Protein AF-A0A6J3CBP3-F1 (afdb_monomer_lite)

pLDDT: mean 79.64, std 19.04, range [34.62, 97.75]

Radius of gyration: 19.07 Å; chains: 1; bounding box: 40×64×42 Å

Foldseek 3Di:
DDDVVVVVVVVVVVVVVVVVVCPDFQRPCDDPPDHPRVPQFDWDQAPVRDIDTDHFFPVCCVVFQWDWFDQDQLFATKTFGVFAQPDDPVNGDQKIFHDAPGGTFWIKGKDFADDDDDDPDDDDDDDPCQLCVCCRRGVGHHPVVSVRCVPGNMDMDIGGPDDRSNRGDDD

Secondary structure (DSSP, 8-state):
---HHHHHHHHHHHHHHHHHHTTSTTSS---TTSS--SSSEEEEE-TTSPEEEEESBHHHHTTSSEEEEEEETTTEEEEEET--TTS-GGG--SEEEEEETTEEEEEEEEEES-PPPPSS---S---S-GGGHHHHH-TTS-THHHHHHHHH-EEEEEEESSS-GGG----

Sequence (171 aa):
MINPSVFFEQNNLRKDKYISESLKAGAGPQAANGATLQDGGVWVTGLDGRLLRIPTKESDLSNTLYKKQNCVPNMGTHYYYNMTKDMKCEDHLPWFVLVNKGELIGTGFMMFGKLAPQKTRDWFEIPPTPEQLPEIVIPYAPPCFGDWATSYGLVTLHIYYIDDPWNIRCQ

Structure (mmCIF, N/CA/C/O backbone):
data_AF-A0A6J3CBP3-F1
#
_entry.id   AF-A0A6J3CBP3-F1
#
loop_
_atom_site.group_PDB
_atom_site.id
_atom_site.type_symbol
_atom_site.label_atom_id
_atom_site.label_alt_id
_atom_site.label_comp_id
_atom_site.label_asym_id
_atom_site.label_entity_id
_atom_site.label_seq_id
_atom_site.pdbx_PDB_ins_code
_atom_site.Car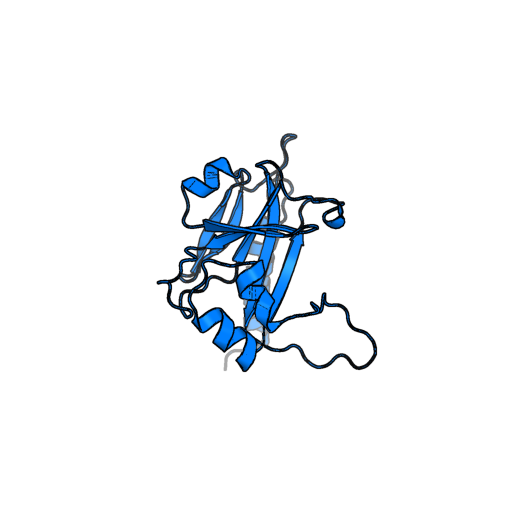tn_x
_atom_site.Cartn_y
_atom_site.Cartn_z
_atom_site.occupancy
_atom_site.B_iso_or_equiv
_atom_site.auth_seq_id
_atom_site.auth_comp_id
_atom_site.auth_asym_id
_atom_site.auth_atom_id
_atom_site.pdbx_PDB_model_num
ATOM 1 N N . MET A 1 1 ? 7.139 -48.821 4.584 1.00 39.47 1 MET A N 1
ATOM 2 C CA . MET A 1 1 ? 6.548 -47.889 3.598 1.00 39.47 1 MET A CA 1
ATOM 3 C C . MET A 1 1 ? 5.323 -47.258 4.235 1.00 39.47 1 MET A C 1
ATOM 5 O O . MET A 1 1 ? 4.522 -48.002 4.783 1.00 39.47 1 MET A O 1
ATOM 9 N N . ILE A 1 2 ? 5.200 -45.929 4.221 1.00 42.44 2 ILE A N 1
ATOM 10 C CA . ILE A 1 2 ? 3.965 -45.238 4.633 1.00 42.44 2 ILE A CA 1
ATOM 11 C C . ILE A 1 2 ? 3.063 -45.176 3.398 1.00 42.44 2 ILE A C 1
ATOM 13 O O . ILE A 1 2 ? 3.548 -44.827 2.324 1.00 42.44 2 ILE A O 1
ATOM 17 N N . ASN A 1 3 ? 1.787 -45.545 3.527 1.00 34.62 3 ASN A N 1
ATOM 18 C CA . ASN A 1 3 ? 0.852 -45.513 2.403 1.00 34.62 3 ASN A CA 1
ATOM 19 C C . ASN A 1 3 ? 0.485 -44.047 2.076 1.00 34.62 3 ASN A C 1
ATOM 21 O O . ASN A 1 3 ? -0.077 -43.385 2.955 1.00 34.62 3 ASN A O 1
ATOM 25 N N . PRO A 1 4 ? 0.794 -43.511 0.874 1.00 42.03 4 PRO A N 1
ATOM 26 C CA . PRO A 1 4 ? 0.652 -42.078 0.605 1.00 42.03 4 PRO A CA 1
ATOM 27 C C . PRO A 1 4 ? -0.778 -41.548 0.761 1.00 42.03 4 PRO A C 1
ATOM 29 O O . PRO A 1 4 ? -0.952 -40.433 1.248 1.00 42.03 4 PRO A O 1
ATOM 32 N N . SER A 1 5 ? -1.795 -42.345 0.412 1.00 44.50 5 SER A N 1
ATOM 33 C CA . SER A 1 5 ? -3.209 -41.945 0.504 1.00 44.50 5 SER A CA 1
ATOM 34 C C . SER A 1 5 ? -3.607 -41.516 1.919 1.00 44.50 5 SER A C 1
ATOM 36 O O . SER A 1 5 ? -4.132 -40.421 2.105 1.00 44.50 5 SER A O 1
ATOM 38 N N . VAL A 1 6 ? -3.253 -42.321 2.924 1.00 45.88 6 VAL A N 1
ATOM 39 C CA . VAL A 1 6 ? -3.617 -42.098 4.334 1.00 45.88 6 VAL A CA 1
ATOM 40 C C . VAL A 1 6 ? -3.002 -40.803 4.880 1.00 45.88 6 VAL A C 1
ATOM 42 O O . VAL A 1 6 ? -3.613 -40.111 5.695 1.00 45.88 6 VAL A O 1
ATOM 45 N N . PHE A 1 7 ? -1.803 -40.435 4.412 1.00 37.75 7 PHE A N 1
ATOM 46 C CA . PHE A 1 7 ? -1.162 -39.176 4.800 1.00 37.75 7 PHE A CA 1
ATOM 47 C C . PHE A 1 7 ? -1.811 -37.958 4.123 1.00 37.75 7 PHE A C 1
ATOM 49 O O . PHE A 1 7 ? -1.898 -36.896 4.737 1.00 37.75 7 PHE A O 1
ATOM 56 N N . PHE A 1 8 ? -2.315 -38.096 2.892 1.00 38.66 8 PHE A N 1
ATOM 57 C CA . PHE A 1 8 ? -3.094 -37.041 2.236 1.00 38.66 8 PHE A CA 1
ATOM 58 C C . PHE A 1 8 ? -4.469 -36.846 2.897 1.00 38.66 8 PHE A C 1
ATOM 60 O O . PHE A 1 8 ? -4.831 -35.711 3.206 1.00 38.66 8 PHE A O 1
ATOM 67 N N . GLU A 1 9 ? -5.196 -37.926 3.204 1.00 42.66 9 GLU A N 1
ATOM 68 C CA . GLU A 1 9 ? -6.506 -37.855 3.871 1.00 42.66 9 GLU A CA 1
ATOM 69 C C . GLU A 1 9 ? -6.428 -37.153 5.234 1.00 42.66 9 GLU A C 1
ATOM 71 O O . GLU A 1 9 ? -7.197 -36.229 5.497 1.00 42.66 9 GLU A O 1
ATOM 76 N N . GLN A 1 10 ? -5.460 -37.510 6.087 1.00 43.38 10 GLN A N 1
ATOM 77 C CA . GLN A 1 10 ? -5.315 -36.880 7.408 1.00 43.38 10 GLN A CA 1
ATOM 78 C C . GLN A 1 10 ? -4.923 -35.393 7.344 1.00 43.38 10 GLN A C 1
ATOM 80 O O . GLN A 1 10 ? -5.251 -34.637 8.261 1.00 43.38 10 GLN A O 1
ATOM 85 N N . ASN A 1 11 ? -4.245 -34.953 6.278 1.00 46.00 11 ASN A N 1
ATOM 86 C CA . ASN A 1 11 ? -3.910 -33.541 6.083 1.00 46.00 11 ASN A CA 1
ATOM 87 C C . ASN A 1 11 ? -5.083 -32.731 5.506 1.00 46.00 11 ASN A C 1
ATOM 89 O O . ASN A 1 11 ? -5.278 -31.591 5.934 1.00 46.00 11 ASN A O 1
ATOM 93 N N . ASN A 1 12 ? -5.903 -33.315 4.623 1.00 45.22 12 ASN A N 1
ATOM 94 C CA . ASN A 1 12 ? -7.166 -32.700 4.202 1.00 45.22 12 ASN A CA 1
ATOM 95 C C . ASN A 1 12 ? -8.117 -32.559 5.397 1.00 45.22 12 ASN A C 1
ATOM 97 O O . ASN A 1 12 ? -8.463 -31.439 5.749 1.00 45.22 12 ASN A O 1
ATOM 101 N N . LEU A 1 13 ? -8.384 -33.639 6.142 1.00 44.09 13 LEU A N 1
ATOM 102 C CA . LEU A 1 13 ? -9.273 -33.618 7.316 1.00 44.09 13 LEU A CA 1
ATOM 103 C C . LEU A 1 13 ? -8.882 -32.573 8.383 1.00 44.09 13 LEU A C 1
ATOM 105 O O . LEU A 1 13 ? -9.748 -32.062 9.095 1.00 44.09 13 LEU A O 1
ATOM 109 N N . ARG A 1 14 ? -7.593 -32.216 8.500 1.00 47.94 14 ARG A N 1
ATOM 110 C CA . ARG A 1 14 ? -7.153 -31.084 9.336 1.00 47.94 14 ARG A CA 1
ATOM 111 C C . ARG A 1 14 ? -7.429 -29.726 8.688 1.00 47.94 14 ARG A C 1
ATOM 113 O O . ARG A 1 14 ? -7.949 -28.852 9.379 1.00 47.94 14 ARG A O 1
ATOM 120 N N . LYS A 1 15 ? -7.105 -29.535 7.402 1.00 46.16 15 LYS A N 1
ATOM 121 C CA . LYS A 1 15 ? -7.426 -28.298 6.663 1.00 46.16 15 LYS A CA 1
ATOM 122 C C . LYS A 1 15 ? -8.924 -28.014 6.682 1.00 46.16 15 LYS A C 1
ATOM 124 O O . LYS A 1 15 ? -9.318 -26.920 7.071 1.00 46.16 15 LYS A O 1
ATOM 129 N N . ASP A 1 16 ? -9.731 -29.011 6.340 1.00 45.88 16 ASP A N 1
ATOM 130 C CA . ASP A 1 16 ? -11.186 -28.918 6.248 1.00 45.88 16 ASP A CA 1
ATOM 131 C C . ASP A 1 16 ? -11.789 -28.502 7.595 1.00 45.88 16 ASP A C 1
ATOM 133 O O . ASP A 1 16 ? -12.641 -27.615 7.645 1.00 45.88 16 ASP A O 1
ATOM 137 N N . LYS A 1 17 ? -11.274 -29.049 8.710 1.00 43.88 17 LYS A N 1
ATOM 138 C CA . LYS A 1 17 ? -11.686 -28.628 10.053 1.00 43.88 17 LYS A CA 1
ATOM 139 C C . LYS A 1 17 ? -11.365 -27.154 10.317 1.00 43.88 17 LYS A C 1
ATOM 141 O O . LYS A 1 17 ? -12.280 -26.412 10.662 1.00 43.88 17 LYS A O 1
ATOM 146 N N . TYR A 1 18 ? -10.116 -26.714 10.143 1.00 48.53 18 TYR A N 1
ATOM 147 C CA . TYR A 1 18 ? -9.746 -25.310 10.388 1.00 48.53 18 TYR A CA 1
ATOM 148 C C . TYR A 1 18 ? -10.530 -24.336 9.493 1.00 48.53 18 TYR A C 1
ATOM 150 O O . TYR A 1 18 ? -11.042 -23.331 9.986 1.00 48.53 18 TYR A O 1
ATOM 158 N N . ILE A 1 19 ? -10.700 -24.672 8.210 1.00 49.62 19 ILE A N 1
ATOM 159 C CA . ILE A 1 19 ? -11.486 -23.884 7.251 1.00 49.62 19 ILE A CA 1
ATOM 160 C C . ILE A 1 19 ? -12.959 -23.804 7.690 1.00 49.62 19 ILE A C 1
ATOM 162 O O . ILE A 1 19 ? -13.532 -22.715 7.697 1.00 49.62 19 ILE A O 1
ATOM 166 N N . SER A 1 20 ? -13.558 -24.915 8.140 1.00 49.69 20 SER A N 1
ATOM 167 C CA . SER A 1 20 ? -14.957 -24.947 8.600 1.00 49.69 20 SER A CA 1
ATOM 168 C C . SER A 1 20 ? -15.237 -24.050 9.811 1.00 49.69 20 SER A C 1
ATOM 170 O O . SER A 1 20 ? -16.355 -23.558 9.963 1.00 49.69 20 SER A O 1
ATOM 172 N N . GLU A 1 21 ? -14.241 -23.791 10.667 1.00 53.19 21 GLU A N 1
ATOM 173 C CA . GLU A 1 21 ? -14.420 -22.898 11.816 1.00 53.19 21 GLU A CA 1
ATOM 174 C C . GLU A 1 21 ? -14.305 -21.419 11.431 1.00 53.19 21 GLU A C 1
ATOM 176 O O . GLU A 1 21 ? -15.059 -20.608 11.964 1.00 53.19 21 GLU A O 1
ATOM 181 N N . SER A 1 22 ? -13.466 -21.089 10.442 1.00 52.31 22 SER A N 1
ATOM 182 C CA . SER A 1 22 ? -13.362 -19.744 9.849 1.00 52.31 22 SER A CA 1
ATOM 183 C C . SER A 1 22 ? -14.497 -19.367 8.882 1.00 52.31 22 SER A C 1
ATOM 185 O O . SER A 1 22 ? -14.503 -18.257 8.366 1.00 52.31 22 SER A O 1
ATOM 187 N N . LEU A 1 23 ? -15.447 -20.273 8.615 1.00 48.91 23 LEU A N 1
ATOM 188 C CA . LEU A 1 23 ? -16.587 -20.051 7.706 1.00 48.91 23 LEU A CA 1
ATOM 189 C C . LEU A 1 23 ? -17.944 -19.941 8.426 1.00 48.91 23 LEU A C 1
ATOM 191 O O . LEU A 1 23 ? -18.995 -19.926 7.784 1.00 48.91 23 LEU A O 1
ATOM 195 N N . LYS A 1 24 ? -17.953 -19.874 9.761 1.00 49.31 24 LYS A N 1
ATOM 196 C CA . LYS A 1 24 ? -19.185 -19.699 10.544 1.00 49.31 24 LYS A CA 1
ATOM 197 C C . LYS A 1 24 ? -19.732 -18.275 10.362 1.00 49.31 24 LYS A C 1
ATOM 199 O O . LYS A 1 24 ? -18.975 -17.307 10.352 1.00 49.31 24 LYS A O 1
ATOM 204 N N . ALA A 1 25 ? -21.054 -18.122 10.275 1.00 42.44 25 ALA A N 1
ATOM 205 C CA . ALA A 1 25 ? -21.676 -16.803 10.401 1.00 42.44 25 ALA A CA 1
ATOM 206 C C . ALA A 1 25 ? -21.345 -16.245 11.796 1.00 42.44 25 ALA A C 1
ATOM 208 O O . ALA A 1 25 ? -21.571 -16.928 12.794 1.00 42.44 25 ALA A O 1
ATOM 209 N N . GLY A 1 26 ? -20.752 -15.051 11.858 1.00 51.78 26 GLY A N 1
ATOM 210 C CA . GLY A 1 26 ? -20.033 -14.600 13.053 1.00 51.78 26 GLY A CA 1
ATOM 211 C C . GLY A 1 26 ? -18.499 -14.645 12.935 1.00 51.78 26 GLY A C 1
ATOM 212 O O . GLY A 1 26 ? -17.836 -14.363 13.928 1.00 51.78 26 GLY A O 1
ATOM 213 N N . ALA A 1 27 ? -17.927 -14.988 11.768 1.00 51.47 27 ALA A N 1
ATOM 214 C CA . ALA A 1 27 ? -16.475 -15.085 11.574 1.00 51.47 27 ALA A CA 1
ATOM 215 C C . ALA A 1 27 ? -15.947 -14.527 10.216 1.00 51.47 27 ALA A C 1
ATOM 217 O O . ALA A 1 27 ? -15.302 -15.255 9.463 1.00 51.47 27 ALA A O 1
ATOM 218 N N . GLY A 1 28 ? -16.192 -13.251 9.865 1.00 50.81 28 GLY A N 1
ATOM 219 C CA . GLY A 1 28 ? -15.882 -12.667 8.533 1.00 50.81 28 GLY A CA 1
ATOM 220 C C . GLY A 1 28 ? -15.137 -11.313 8.540 1.00 50.81 28 GLY A C 1
ATOM 221 O O . GLY A 1 28 ? -14.204 -11.140 9.323 1.00 50.81 28 GLY A O 1
ATOM 222 N N . PRO A 1 29 ? -15.526 -10.379 7.637 1.00 42.19 29 PRO A N 1
ATOM 223 C CA . PRO A 1 29 ? -15.581 -8.908 7.865 1.00 42.19 29 PRO A CA 1
ATOM 224 C C . PRO A 1 29 ? -16.949 -8.333 8.370 1.00 42.19 29 PRO A C 1
ATOM 226 O O . PRO A 1 29 ? -17.994 -8.919 8.119 1.00 42.19 29 PRO A O 1
ATOM 229 N N . GLN A 1 30 ? -16.974 -7.173 9.061 1.00 49.22 30 GLN A N 1
ATOM 230 C CA . GLN A 1 30 ? -18.123 -6.496 9.745 1.00 49.22 30 GLN A CA 1
ATOM 231 C C . GLN A 1 30 ? -18.266 -5.027 9.345 1.00 49.22 30 GLN A C 1
ATOM 233 O O . GLN A 1 30 ? -17.312 -4.258 9.436 1.00 49.22 30 GLN A O 1
ATOM 238 N N . ALA A 1 31 ? -19.492 -4.610 9.042 1.00 46.34 31 ALA A N 1
ATOM 239 C CA . ALA A 1 31 ? -19.890 -3.204 9.027 1.00 46.34 31 ALA A CA 1
ATOM 240 C C . ALA A 1 31 ? -20.639 -2.831 10.325 1.00 46.34 31 ALA A C 1
ATOM 242 O O . ALA A 1 31 ? -20.947 -3.690 11.154 1.00 46.34 31 ALA A O 1
ATOM 243 N N . ALA A 1 32 ? -20.979 -1.549 10.495 1.00 47.66 32 ALA A N 1
ATOM 244 C CA . ALA A 1 32 ? -21.598 -0.980 11.705 1.00 47.66 32 ALA A CA 1
ATOM 245 C C . ALA A 1 32 ? -22.996 -1.539 12.090 1.00 47.66 32 ALA A C 1
ATOM 247 O O . ALA A 1 32 ? -23.630 -1.024 13.007 1.00 47.66 32 ALA A O 1
ATOM 248 N N . ASN A 1 33 ? -23.479 -2.578 11.403 1.00 50.19 33 ASN A N 1
ATOM 249 C CA . ASN A 1 33 ? -24.762 -3.252 11.601 1.00 50.19 33 ASN A CA 1
ATOM 250 C C . ASN A 1 33 ? -24.665 -4.696 12.150 1.00 50.19 33 ASN A C 1
ATOM 252 O O . ASN A 1 33 ? -25.710 -5.267 12.452 1.00 50.19 33 ASN A O 1
ATOM 256 N N . GLY A 1 34 ? -23.469 -5.280 12.344 1.00 51.78 34 GLY A N 1
ATOM 257 C CA . GLY A 1 34 ? -23.311 -6.311 13.388 1.00 51.78 34 GLY A CA 1
ATOM 258 C C . GLY A 1 34 ? -22.897 -7.755 13.055 1.00 51.78 34 GLY A C 1
ATOM 259 O O . GLY A 1 34 ? -22.995 -8.587 13.948 1.00 51.78 34 GLY A O 1
ATOM 260 N N . ALA A 1 35 ? -22.297 -8.093 11.908 1.00 45.50 35 ALA A N 1
ATOM 261 C CA . ALA A 1 35 ? -21.493 -9.335 11.771 1.00 45.50 35 ALA A CA 1
ATOM 262 C C . ALA A 1 35 ? -20.366 -9.167 10.735 1.00 45.50 35 ALA A C 1
ATOM 264 O O . ALA A 1 35 ? -20.685 -8.684 9.657 1.00 45.50 35 ALA A O 1
ATOM 265 N N . THR A 1 36 ? -19.075 -9.502 10.933 1.00 51.81 36 THR A N 1
ATOM 266 C CA . THR A 1 36 ? -18.194 -9.827 12.118 1.00 51.81 36 THR A CA 1
ATOM 267 C C . THR A 1 36 ? -16.737 -9.741 11.614 1.00 51.81 36 THR A C 1
ATOM 269 O O . THR A 1 36 ? -16.554 -10.300 10.555 1.00 51.81 36 THR A O 1
ATOM 272 N N . LEU A 1 37 ? -15.758 -9.009 12.200 1.00 57.75 37 LEU A N 1
ATOM 273 C CA . LEU A 1 37 ? -14.713 -8.295 11.393 1.00 57.75 37 LEU A CA 1
ATOM 274 C C . LEU A 1 37 ? -13.360 -8.973 11.029 1.00 57.75 37 LEU A C 1
ATOM 276 O O . LEU A 1 37 ? -12.768 -8.605 10.023 1.00 57.75 37 LEU A O 1
ATOM 280 N N . GLN A 1 38 ? -12.750 -9.899 11.759 1.00 54.34 38 GLN A N 1
ATOM 281 C CA . GLN A 1 38 ? -13.160 -10.498 13.021 1.00 54.34 38 GLN A CA 1
ATOM 282 C C . GLN A 1 38 ? -13.302 -9.419 14.118 1.00 54.34 38 GLN A C 1
ATOM 284 O O . GLN A 1 38 ? -14.355 -9.319 14.739 1.00 54.34 38 GLN A O 1
ATOM 289 N N . ASP A 1 39 ? -12.323 -8.504 14.229 1.00 63.12 39 ASP A N 1
ATOM 290 C CA . ASP A 1 39 ? -12.208 -7.519 15.324 1.00 63.12 39 ASP A CA 1
ATOM 291 C C . ASP A 1 39 ? -11.830 -6.100 14.842 1.00 63.12 39 ASP A C 1
ATOM 293 O O . ASP A 1 39 ? -10.691 -5.638 14.978 1.00 63.12 39 ASP A O 1
ATOM 297 N N . GLY A 1 40 ? -12.770 -5.362 14.249 1.00 71.12 40 GLY A N 1
ATOM 298 C CA . GLY A 1 40 ? -12.558 -3.961 13.851 1.00 71.12 40 GLY A CA 1
ATOM 299 C C . GLY A 1 40 ? -11.537 -3.703 12.717 1.00 71.12 40 GLY A C 1
ATOM 300 O O . GLY A 1 40 ? -11.256 -2.537 12.428 1.00 71.12 40 GLY A O 1
ATOM 301 N N . GLY A 1 41 ? -10.970 -4.737 12.084 1.00 81.44 41 GLY A N 1
ATOM 302 C CA . GLY A 1 41 ? -9.938 -4.605 11.048 1.00 81.44 41 GLY A CA 1
ATOM 303 C C . GLY A 1 41 ? -9.663 -5.891 10.260 1.00 81.44 41 GLY A C 1
ATOM 304 O O . GLY A 1 41 ? -9.930 -6.988 10.748 1.00 81.44 41 GLY A O 1
ATOM 305 N N . VAL A 1 42 ? -9.116 -5.734 9.051 1.00 89.25 42 VAL A N 1
ATOM 306 C CA . VAL A 1 42 ? -8.652 -6.827 8.176 1.00 89.25 42 VAL A CA 1
ATOM 307 C C . VAL A 1 42 ? -7.326 -7.375 8.712 1.00 89.25 42 VAL A C 1
ATOM 309 O O . VAL A 1 42 ? -6.528 -6.626 9.272 1.00 89.25 42 VAL A O 1
ATOM 312 N N . TRP A 1 43 ? -7.064 -8.670 8.538 1.00 88.62 43 TRP A N 1
ATOM 313 C CA . TRP A 1 43 ? -5.827 -9.308 8.998 1.00 88.62 43 TRP A CA 1
ATOM 314 C C . TRP A 1 43 ? -5.050 -9.912 7.829 1.00 88.62 43 TRP A C 1
ATOM 316 O O . TRP A 1 43 ? -5.619 -10.628 7.008 1.00 88.62 43 TRP A O 1
ATOM 326 N N . VAL A 1 44 ? -3.746 -9.636 7.771 1.00 90.19 44 VAL A N 1
ATOM 327 C CA . VAL A 1 44 ? -2.826 -10.124 6.729 1.00 90.19 44 VAL A CA 1
ATOM 328 C C . VAL A 1 44 ? -1.569 -10.730 7.351 1.00 90.19 44 VAL A C 1
ATOM 330 O O . VAL A 1 44 ? -1.191 -10.377 8.465 1.00 90.19 44 VAL A O 1
ATOM 333 N N . THR A 1 45 ? -0.899 -11.641 6.648 1.00 87.31 45 THR A N 1
ATOM 334 C CA . THR A 1 45 ? 0.349 -12.255 7.133 1.00 87.31 45 THR A CA 1
ATOM 335 C C . THR A 1 45 ? 1.530 -11.294 6.970 1.00 87.31 45 THR A C 1
ATOM 337 O O . THR A 1 45 ? 1.778 -10.807 5.867 1.00 87.31 45 THR A O 1
ATOM 340 N N . GLY A 1 46 ? 2.260 -11.039 8.057 1.00 86.19 46 GLY A N 1
ATOM 341 C CA . GLY A 1 46 ? 3.525 -10.304 8.077 1.00 86.19 46 GLY A CA 1
ATOM 342 C C . GLY A 1 46 ? 4.728 -11.143 7.633 1.00 86.19 46 GLY A C 1
ATOM 343 O O . GLY A 1 46 ? 4.640 -12.363 7.509 1.00 86.19 46 GLY A O 1
ATOM 344 N N . LEU A 1 47 ? 5.879 -10.493 7.434 1.00 84.56 47 LEU A N 1
ATOM 345 C CA . LEU A 1 47 ? 7.127 -11.150 6.999 1.00 84.56 47 LEU A CA 1
ATOM 346 C C . LEU A 1 47 ? 7.653 -12.201 7.994 1.00 84.56 47 LEU A C 1
ATOM 348 O O . LEU A 1 47 ? 8.345 -13.135 7.605 1.00 84.56 47 LEU A O 1
ATOM 352 N N . ASP A 1 48 ? 7.300 -12.069 9.273 1.00 84.19 48 ASP A N 1
ATOM 353 C CA . ASP A 1 48 ? 7.624 -13.013 10.348 1.00 84.19 48 ASP A CA 1
ATOM 354 C C . ASP A 1 48 ? 6.559 -14.115 10.541 1.00 84.19 48 ASP A C 1
ATOM 356 O O . ASP A 1 48 ? 6.601 -14.868 11.516 1.00 84.19 48 ASP A O 1
ATOM 360 N N . GLY A 1 49 ? 5.579 -14.200 9.635 1.00 81.50 49 GLY A N 1
ATOM 361 C CA . GLY A 1 49 ? 4.475 -15.157 9.687 1.00 81.50 49 GLY A CA 1
ATOM 362 C C . GLY A 1 49 ? 3.372 -14.826 10.698 1.00 81.50 49 GLY A C 1
ATOM 363 O O . GLY A 1 49 ? 2.386 -15.562 10.764 1.00 81.50 49 GLY A O 1
ATOM 364 N N . ARG A 1 50 ? 3.486 -13.741 11.479 1.00 84.62 50 ARG A N 1
ATOM 365 C CA . ARG A 1 50 ? 2.431 -13.309 12.413 1.00 84.62 50 ARG A CA 1
ATOM 366 C C . ARG A 1 50 ? 1.337 -12.529 11.683 1.00 84.62 50 ARG A C 1
ATOM 368 O O . ARG A 1 50 ? 1.559 -11.964 10.615 1.00 84.62 50 ARG A O 1
ATOM 375 N N . LEU A 1 51 ? 0.142 -12.478 12.269 1.00 85.06 51 LEU A N 1
ATOM 376 C CA . LEU A 1 51 ? -0.966 -11.692 11.725 1.00 85.06 51 LEU A CA 1
ATOM 377 C C . LEU A 1 51 ? -0.796 -10.203 12.067 1.00 85.06 51 LEU A C 1
ATOM 379 O O . LEU A 1 51 ? -0.670 -9.831 13.234 1.00 85.06 51 LEU A O 1
ATOM 383 N N . LEU A 1 52 ? -0.835 -9.358 11.041 1.00 88.06 52 LEU A N 1
ATOM 384 C CA . LEU A 1 52 ? -0.848 -7.901 11.122 1.00 88.06 52 LEU A CA 1
ATOM 385 C C . LEU A 1 52 ? -2.280 -7.394 10.922 1.00 88.06 52 LEU A C 1
ATOM 387 O O . LEU A 1 52 ? -2.939 -7.756 9.945 1.00 88.06 52 LEU A O 1
ATOM 391 N N . ARG A 1 53 ? -2.752 -6.529 11.826 1.00 89.75 53 ARG A N 1
ATOM 392 C CA . ARG A 1 53 ? -4.072 -5.891 11.735 1.00 89.75 53 ARG A CA 1
ATOM 393 C C . ARG A 1 53 ? -4.001 -4.606 10.913 1.00 89.75 53 ARG A C 1
ATOM 395 O O . ARG A 1 53 ? -3.251 -3.691 11.246 1.00 89.75 53 ARG A O 1
ATOM 402 N N . ILE A 1 54 ? -4.846 -4.520 9.897 1.00 92.62 54 ILE A N 1
ATOM 403 C CA . ILE A 1 54 ? -5.184 -3.310 9.150 1.00 92.62 54 ILE A CA 1
ATOM 404 C C . ILE A 1 54 ? -6.481 -2.759 9.768 1.00 92.62 54 ILE A C 1
ATOM 406 O O . ILE A 1 54 ? -7.524 -3.406 9.648 1.00 92.62 54 ILE A O 1
ATOM 410 N N . PRO A 1 55 ? -6.460 -1.620 10.480 1.00 91.50 55 PRO A N 1
ATOM 411 C CA . PRO A 1 55 ? -7.670 -1.036 11.052 1.00 91.50 55 PRO A CA 1
ATOM 412 C C . PRO A 1 55 ? -8.622 -0.512 9.968 1.00 91.50 55 PRO A C 1
ATOM 414 O O . PRO A 1 55 ? -8.207 -0.186 8.859 1.00 91.50 55 PRO A O 1
ATOM 417 N N . THR A 1 56 ? -9.906 -0.383 10.310 1.00 90.81 56 THR A N 1
ATOM 418 C CA . THR A 1 56 ? -10.934 0.165 9.404 1.00 90.81 56 THR A CA 1
ATOM 419 C C . THR A 1 56 ? -10.911 1.690 9.253 1.00 90.81 56 THR A C 1
ATOM 421 O O . THR A 1 56 ? -11.535 2.200 8.327 1.00 90.81 56 THR A O 1
ATOM 424 N N . LYS A 1 57 ? -10.204 2.426 10.122 1.00 93.50 57 LYS A N 1
ATOM 425 C CA . LYS A 1 57 ? -10.138 3.898 10.110 1.00 93.50 57 LYS A CA 1
ATOM 426 C C . LYS A 1 57 ? -8.737 4.412 9.783 1.00 93.50 57 LYS A C 1
ATOM 428 O O . LYS A 1 57 ? -7.744 3.892 10.290 1.00 93.50 57 LYS A O 1
ATOM 433 N N . GLU A 1 58 ? -8.660 5.493 9.009 1.00 95.44 58 GLU A N 1
ATOM 434 C CA . GLU A 1 58 ? -7.407 6.195 8.682 1.00 95.44 58 GLU A CA 1
ATOM 435 C C . GLU A 1 58 ? -6.714 6.756 9.933 1.00 95.44 58 GLU A C 1
ATOM 437 O O . GLU A 1 58 ? -5.488 6.717 10.030 1.00 95.44 58 GLU A O 1
ATOM 442 N N . SER A 1 59 ? -7.499 7.208 10.921 1.00 95.94 59 SER A N 1
ATOM 443 C CA . SER A 1 59 ? -7.015 7.658 12.235 1.00 95.94 59 SER A CA 1
ATOM 444 C C . SER A 1 59 ? -6.117 6.625 12.906 1.00 95.94 59 SER A C 1
ATOM 446 O O . SER A 1 59 ? -5.081 6.959 13.480 1.00 95.94 59 SER A O 1
ATOM 448 N N . ASP A 1 60 ? -6.494 5.357 12.796 1.00 94.75 60 ASP A N 1
ATOM 449 C CA . ASP A 1 60 ? -5.889 4.259 13.534 1.00 94.75 60 ASP A CA 1
ATOM 450 C C . ASP A 1 60 ? -4.593 3.785 12.867 1.00 94.75 60 ASP A C 1
ATOM 452 O O . ASP A 1 60 ? -3.716 3.258 13.552 1.00 94.75 60 ASP A O 1
ATOM 456 N N . LEU A 1 61 ? -4.428 4.023 11.555 1.00 93.81 61 LEU A N 1
ATOM 457 C CA . LEU A 1 61 ? -3.193 3.721 10.818 1.00 93.81 61 LEU A CA 1
ATOM 458 C C . LEU A 1 61 ? -1.986 4.475 11.392 1.00 93.81 61 LEU A C 1
ATOM 460 O O . LEU A 1 61 ? -0.873 3.954 11.330 1.00 93.81 61 LEU A O 1
ATOM 464 N N . SER A 1 62 ? -2.198 5.642 12.013 1.00 91.44 62 SER A N 1
ATOM 465 C CA . SER A 1 62 ? -1.143 6.399 12.709 1.00 91.44 62 SER A CA 1
ATOM 466 C C . SER A 1 62 ? -0.483 5.621 13.858 1.00 91.44 62 SER A C 1
ATOM 468 O O . SER A 1 62 ? 0.696 5.827 14.137 1.00 91.44 62 SER A O 1
ATOM 470 N N . ASN A 1 63 ? -1.205 4.667 14.459 1.00 92.50 63 ASN A N 1
ATOM 471 C CA . ASN A 1 63 ? -0.717 3.768 15.509 1.00 92.50 63 ASN A CA 1
ATOM 472 C C . ASN A 1 63 ? -0.075 2.483 14.943 1.00 92.50 63 ASN A C 1
ATOM 474 O O . ASN A 1 63 ? 0.164 1.524 15.676 1.00 92.50 63 ASN A O 1
ATOM 478 N N . THR A 1 64 ? 0.183 2.435 13.632 1.00 93.12 64 THR A N 1
ATOM 479 C CA . THR A 1 64 ? 0.770 1.290 12.921 1.00 93.12 64 THR A CA 1
ATOM 480 C C . THR A 1 64 ? 2.018 1.706 12.133 1.00 93.12 64 THR A C 1
ATOM 482 O O . THR A 1 64 ? 2.400 2.877 12.082 1.00 93.12 64 THR A O 1
ATOM 485 N N . LEU A 1 65 ? 2.668 0.744 11.471 1.00 94.75 65 LEU A N 1
ATOM 486 C CA . LEU A 1 65 ? 3.766 1.041 10.549 1.00 94.75 65 LEU A CA 1
ATOM 487 C C . LEU A 1 65 ? 3.304 1.405 9.128 1.00 94.75 65 LEU A C 1
ATOM 489 O O . LEU A 1 65 ? 4.152 1.794 8.331 1.00 94.75 65 LEU A O 1
ATOM 493 N N . TYR A 1 66 ? 2.008 1.350 8.793 1.00 96.19 66 TYR A N 1
ATOM 494 C CA . TYR A 1 66 ? 1.522 1.775 7.474 1.00 96.19 66 TYR A CA 1
ATOM 495 C C . TYR A 1 66 ? 1.760 3.276 7.250 1.00 96.19 66 TYR A C 1
ATOM 497 O O . TYR A 1 66 ? 1.231 4.124 7.968 1.00 96.19 66 TYR A O 1
ATOM 505 N N . LYS A 1 67 ? 2.569 3.616 6.241 1.00 97.06 67 LYS A N 1
ATOM 506 C CA . LYS A 1 67 ? 2.916 4.994 5.874 1.00 97.06 67 LYS A CA 1
ATOM 507 C C . LYS A 1 67 ? 2.080 5.448 4.686 1.00 97.06 67 LYS A C 1
ATOM 509 O O . LYS A 1 67 ? 2.019 4.746 3.675 1.00 97.06 67 LYS A O 1
ATOM 514 N N . LYS A 1 68 ? 1.462 6.627 4.816 1.00 97.25 68 LYS A N 1
ATOM 515 C CA . LYS A 1 68 ? 0.729 7.297 3.735 1.00 97.25 68 LYS A CA 1
ATOM 516 C C . LYS A 1 68 ? 1.687 7.548 2.572 1.00 97.25 68 LYS A C 1
ATOM 518 O O . LYS A 1 68 ? 2.785 8.055 2.785 1.00 97.25 68 LYS A O 1
ATOM 523 N N . GLN A 1 69 ? 1.269 7.169 1.375 1.00 95.88 69 GLN A N 1
ATOM 524 C CA . GLN A 1 69 ? 1.954 7.481 0.128 1.00 95.88 69 GLN A CA 1
ATOM 525 C C . GLN A 1 69 ? 1.125 8.539 -0.612 1.00 95.88 69 GLN A C 1
ATOM 527 O O . GLN A 1 69 ? 0.792 9.555 -0.001 1.00 95.88 69 GLN A O 1
ATOM 532 N N . ASN A 1 70 ? 0.764 8.333 -1.881 1.00 95.38 70 ASN A N 1
ATOM 533 C CA . ASN A 1 70 ? -0.098 9.266 -2.606 1.00 95.38 70 ASN A CA 1
ATOM 534 C C . ASN A 1 70 ? -1.583 8.842 -2.602 1.00 95.38 70 ASN A C 1
ATOM 536 O O . ASN A 1 70 ? -1.924 7.685 -2.345 1.00 95.38 70 ASN A O 1
ATOM 540 N N . CYS A 1 71 ? -2.475 9.777 -2.933 1.00 94.62 71 CYS A N 1
ATOM 541 C CA . CYS A 1 71 ? -3.822 9.459 -3.391 1.00 94.62 71 CYS A CA 1
ATOM 542 C C . CYS A 1 71 ? -3.850 9.379 -4.917 1.00 94.62 71 CYS A C 1
ATOM 544 O O . CYS A 1 71 ? -3.423 10.302 -5.609 1.00 94.62 71 CYS A O 1
ATOM 546 N N . VAL A 1 72 ? -4.384 8.274 -5.435 1.00 91.81 72 VAL A N 1
ATOM 547 C CA . VAL A 1 72 ? -4.542 8.035 -6.871 1.00 91.81 72 VAL A CA 1
ATOM 548 C C . VAL A 1 72 ? -6.037 8.107 -7.209 1.00 91.81 72 VAL A C 1
ATOM 550 O O . VAL A 1 72 ? -6.832 7.397 -6.581 1.00 91.81 72 VAL A O 1
ATOM 553 N N . PRO A 1 73 ? -6.471 8.955 -8.163 1.00 90.75 73 PRO A N 1
ATOM 554 C CA . PRO A 1 73 ? -7.865 8.994 -8.606 1.00 90.75 73 PRO A CA 1
ATOM 555 C C . PRO A 1 73 ? -8.361 7.605 -9.025 1.00 90.75 73 PRO A C 1
ATOM 557 O O . PRO A 1 73 ? -7.593 6.815 -9.561 1.00 90.75 73 PRO A O 1
ATOM 560 N N . ASN A 1 74 ? -9.641 7.307 -8.783 1.00 90.69 74 ASN A N 1
ATOM 561 C CA . ASN A 1 74 ? -10.267 6.000 -9.048 1.00 90.69 74 ASN A CA 1
ATOM 562 C C . ASN A 1 74 ? -9.726 4.811 -8.212 1.00 90.69 74 ASN A C 1
ATOM 564 O O . ASN A 1 74 ? -10.209 3.697 -8.393 1.00 90.69 74 ASN A O 1
ATOM 568 N N . MET A 1 75 ? -8.769 5.027 -7.296 1.00 92.38 75 MET A N 1
ATOM 569 C CA . MET A 1 75 ? -8.198 3.974 -6.430 1.00 92.38 75 MET A CA 1
ATOM 570 C C . MET A 1 75 ? -8.160 4.352 -4.941 1.00 92.38 75 MET A C 1
ATOM 572 O O . MET A 1 75 ? -8.404 3.519 -4.072 1.00 92.38 75 MET A O 1
ATOM 576 N N . GLY A 1 76 ? -7.884 5.624 -4.635 1.00 94.75 76 GLY A N 1
ATOM 577 C CA . GLY A 1 76 ? -7.831 6.172 -3.279 1.00 94.75 76 GLY A CA 1
ATOM 578 C C . GLY A 1 76 ? -6.423 6.413 -2.735 1.00 94.75 76 GLY A C 1
ATOM 579 O O . GLY A 1 76 ? -5.415 6.351 -3.444 1.00 94.75 76 GLY A O 1
ATOM 580 N N . THR A 1 77 ? -6.373 6.748 -1.446 1.00 97.06 77 THR A N 1
ATOM 581 C CA . THR A 1 77 ? -5.134 7.011 -0.711 1.00 97.06 77 THR A CA 1
ATOM 582 C C . THR A 1 77 ? -4.440 5.704 -0.391 1.00 97.06 77 THR A C 1
ATOM 584 O O . THR A 1 77 ? -4.980 4.876 0.341 1.00 97.06 77 THR A O 1
ATOM 587 N N . HIS A 1 78 ? -3.233 5.542 -0.916 1.00 97.19 78 HIS A N 1
ATOM 588 C CA . HIS A 1 78 ? -2.427 4.359 -0.699 1.00 97.19 78 HIS A CA 1
ATOM 589 C C . HIS A 1 78 ? -1.599 4.463 0.586 1.00 97.19 78 HIS A C 1
ATOM 591 O O . HIS A 1 78 ? -1.007 5.499 0.900 1.00 97.19 78 HIS A O 1
ATOM 597 N N . TYR A 1 79 ? -1.518 3.347 1.303 1.00 97.75 79 TYR A N 1
ATOM 598 C CA . TYR A 1 79 ? -0.753 3.178 2.532 1.00 97.75 79 TYR A CA 1
ATOM 599 C C . TYR A 1 79 ? 0.051 1.877 2.462 1.00 97.75 79 TYR A C 1
ATOM 601 O O . TYR A 1 79 ? -0.522 0.804 2.286 1.00 97.75 79 TYR A O 1
ATOM 609 N N . TYR A 1 80 ? 1.372 1.955 2.632 1.00 96.56 80 TYR A N 1
ATOM 610 C CA . TYR A 1 80 ? 2.280 0.804 2.525 1.00 96.56 80 TYR A CA 1
ATOM 611 C C . TYR A 1 80 ? 3.043 0.581 3.834 1.00 96.56 80 TYR A C 1
ATOM 613 O O . TYR A 1 80 ? 3.418 1.536 4.519 1.00 96.56 80 TYR A O 1
ATOM 621 N N . TYR A 1 81 ? 3.258 -0.679 4.212 1.00 95.50 81 TYR A N 1
ATOM 622 C CA . TYR A 1 81 ? 3.868 -1.034 5.494 1.00 95.50 81 TYR A CA 1
ATOM 623 C C . TYR A 1 81 ? 5.340 -0.602 5.560 1.00 95.50 81 TYR A C 1
ATOM 625 O O . TYR A 1 81 ? 6.161 -1.040 4.764 1.00 95.50 81 TYR A O 1
ATOM 633 N N . ASN A 1 82 ? 5.657 0.269 6.520 1.00 95.50 82 ASN A N 1
ATOM 634 C CA . ASN A 1 82 ? 6.975 0.855 6.782 1.00 95.50 82 ASN A CA 1
ATOM 635 C C . ASN A 1 82 ? 7.654 1.578 5.595 1.00 95.50 82 ASN A C 1
ATOM 637 O O . ASN A 1 82 ? 8.848 1.852 5.655 1.00 95.50 82 ASN A O 1
ATOM 641 N N . MET A 1 83 ? 6.900 1.926 4.549 1.00 95.75 83 MET A N 1
ATOM 642 C CA . MET A 1 83 ? 7.433 2.474 3.297 1.00 95.75 83 MET A CA 1
ATOM 643 C C . MET A 1 83 ? 8.077 3.858 3.482 1.00 95.75 83 MET A C 1
ATOM 645 O O . MET A 1 83 ? 7.374 4.863 3.641 1.00 95.75 83 MET A O 1
ATOM 649 N N . THR A 1 84 ? 9.411 3.898 3.450 1.00 95.88 84 THR A N 1
ATOM 650 C CA . THR A 1 84 ? 10.249 5.108 3.498 1.00 95.88 84 THR A CA 1
ATOM 651 C C . THR A 1 84 ? 11.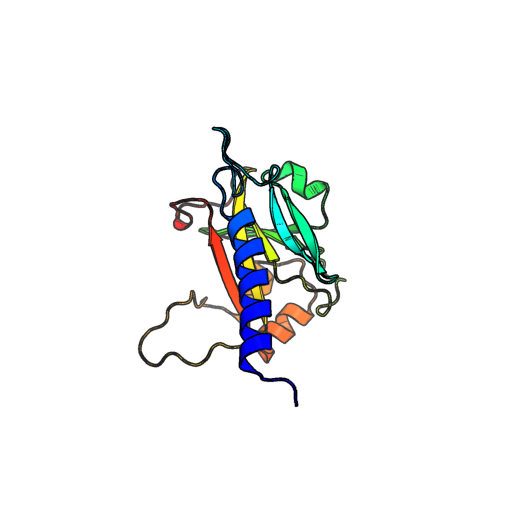433 4.986 2.533 1.00 95.88 84 THR A C 1
ATOM 653 O O . THR A 1 84 ? 11.786 3.888 2.106 1.00 95.88 84 THR A O 1
ATOM 656 N N . LYS A 1 85 ? 12.096 6.106 2.211 1.00 95.56 85 LYS A N 1
ATOM 657 C CA . LYS A 1 85 ? 13.216 6.127 1.250 1.00 95.56 85 LYS A CA 1
ATOM 658 C C . LYS A 1 85 ? 14.462 5.370 1.727 1.00 95.56 85 LYS A C 1
ATOM 660 O O . LYS A 1 85 ? 15.297 5.008 0.905 1.00 95.56 85 LYS A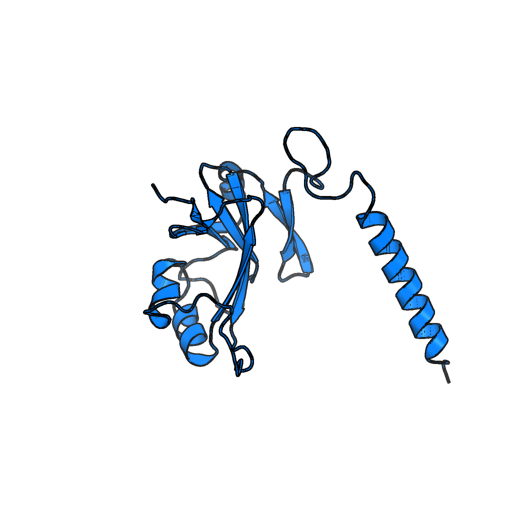 O 1
ATOM 665 N N . ASP A 1 86 ? 14.546 5.119 3.031 1.00 95.94 86 ASP A N 1
ATOM 666 C CA . ASP A 1 86 ? 15.641 4.419 3.716 1.00 95.94 86 ASP A CA 1
ATOM 667 C C . ASP A 1 86 ? 15.314 2.938 4.009 1.00 95.94 86 ASP A C 1
ATOM 669 O O . ASP A 1 86 ? 16.112 2.222 4.615 1.00 95.94 86 ASP A O 1
ATOM 673 N N . MET A 1 87 ? 14.122 2.476 3.617 1.00 94.81 87 MET A N 1
ATOM 674 C CA . MET A 1 87 ? 13.694 1.083 3.734 1.00 94.81 87 MET A CA 1
ATOM 675 C C . MET A 1 87 ? 14.500 0.183 2.782 1.00 94.81 87 MET A C 1
ATOM 677 O O . MET A 1 87 ? 14.874 0.592 1.685 1.00 94.81 87 MET A O 1
ATOM 681 N N . LYS A 1 88 ? 14.742 -1.073 3.166 1.00 95.56 88 LYS A N 1
ATOM 682 C CA . LYS A 1 88 ? 15.309 -2.076 2.254 1.00 95.56 88 LYS A CA 1
ATOM 683 C C . LYS A 1 88 ? 14.213 -2.666 1.373 1.00 95.56 88 LYS A C 1
ATOM 685 O O . LYS A 1 88 ? 13.135 -2.980 1.875 1.00 95.56 88 LYS A O 1
ATOM 690 N N . CYS A 1 89 ? 14.489 -2.890 0.090 1.00 92.12 89 CYS A N 1
ATOM 691 C CA . CYS A 1 89 ? 13.513 -3.516 -0.806 1.00 92.12 89 CYS A CA 1
ATOM 692 C C . CYS A 1 89 ? 13.204 -4.978 -0.425 1.00 92.12 89 CYS A C 1
ATOM 694 O O . CYS A 1 89 ? 12.109 -5.469 -0.683 1.00 92.12 89 CYS A O 1
ATOM 696 N N . GLU A 1 90 ? 14.127 -5.654 0.262 1.00 92.81 90 GLU A N 1
ATOM 697 C CA . GLU A 1 90 ? 13.949 -6.996 0.823 1.00 92.81 90 GLU A CA 1
ATOM 698 C C . GLU A 1 90 ? 12.959 -7.034 2.004 1.00 92.81 90 GLU A C 1
ATOM 700 O O . GLU A 1 90 ? 12.347 -8.072 2.249 1.00 92.81 90 GLU A O 1
ATOM 705 N N . ASP A 1 91 ? 12.758 -5.908 2.701 1.00 93.69 91 ASP A N 1
ATOM 706 C CA . ASP A 1 91 ? 11.807 -5.775 3.815 1.00 93.69 91 ASP A CA 1
ATOM 707 C C . ASP A 1 91 ? 10.376 -5.428 3.318 1.00 93.69 91 ASP A C 1
ATOM 709 O O . ASP A 1 91 ? 9.505 -5.059 4.111 1.00 93.69 91 ASP A O 1
ATOM 713 N N . HIS A 1 92 ? 10.109 -5.513 2.005 1.00 93.06 92 HIS A N 1
ATOM 714 C CA . HIS A 1 92 ? 8.811 -5.191 1.393 1.00 93.06 92 HIS A CA 1
ATOM 715 C C . HIS A 1 92 ? 7.706 -6.175 1.799 1.00 93.06 92 HIS A C 1
ATOM 717 O O . HIS A 1 92 ? 7.689 -7.336 1.384 1.00 93.06 92 HIS A O 1
ATOM 723 N N . LEU A 1 93 ? 6.718 -5.685 2.554 1.00 94.75 93 LEU A N 1
ATOM 724 C CA . LEU A 1 93 ? 5.460 -6.397 2.756 1.00 94.75 93 LEU A CA 1
ATOM 725 C C . LEU A 1 93 ? 4.540 -6.149 1.543 1.00 94.75 93 LEU A C 1
ATOM 727 O O . LEU A 1 93 ? 4.177 -4.999 1.295 1.00 94.75 93 LEU A O 1
ATOM 731 N N . PRO A 1 94 ? 4.075 -7.192 0.829 1.00 94.31 94 PRO A N 1
ATOM 732 C CA . PRO A 1 94 ? 3.268 -7.012 -0.379 1.00 94.31 94 PRO A CA 1
ATOM 733 C C . PRO A 1 94 ? 1.882 -6.413 -0.112 1.00 94.31 94 PRO A C 1
ATOM 735 O O . PRO A 1 94 ? 1.256 -5.901 -1.037 1.00 94.31 94 PRO A O 1
ATOM 738 N N . TRP A 1 95 ? 1.392 -6.473 1.128 1.00 95.56 95 TRP A N 1
ATOM 739 C CA . TRP A 1 95 ? 0.085 -5.951 1.511 1.00 95.56 95 TRP A CA 1
ATOM 740 C C . TRP A 1 95 ? 0.102 -4.429 1.666 1.00 95.56 95 TRP A C 1
ATOM 742 O O . TRP A 1 95 ? 0.812 -3.882 2.513 1.00 95.56 95 TRP A O 1
ATOM 752 N N . PHE A 1 96 ? -0.742 -3.760 0.885 1.00 96.38 96 PHE A N 1
ATOM 753 C CA . PHE A 1 96 ? -1.014 -2.332 0.997 1.00 96.38 96 PHE A CA 1
ATOM 754 C C . PHE A 1 96 ? -2.494 -2.056 1.272 1.00 96.38 96 PHE A C 1
ATOM 756 O O . PHE A 1 96 ? -3.354 -2.933 1.180 1.00 96.38 96 PHE A O 1
ATOM 763 N N . VAL A 1 97 ? -2.776 -0.826 1.681 1.00 97.00 97 VAL A N 1
ATOM 764 C CA . VAL A 1 97 ? -4.051 -0.395 2.257 1.00 97.00 97 VAL A CA 1
ATOM 765 C C . VAL A 1 97 ? -4.601 0.774 1.443 1.00 97.00 97 VAL A C 1
ATOM 767 O O . VAL A 1 97 ? -3.847 1.677 1.077 1.00 97.00 97 VAL A O 1
ATOM 770 N N . LEU A 1 98 ? -5.907 0.751 1.157 1.00 97.25 98 LEU A N 1
ATOM 771 C CA . LEU A 1 98 ? -6.609 1.774 0.381 1.00 97.25 98 LEU A CA 1
ATOM 772 C C . LEU A 1 98 ? -7.624 2.505 1.259 1.00 97.25 98 LEU A C 1
ATOM 774 O O . LEU A 1 98 ? -8.497 1.888 1.876 1.00 97.25 98 LEU A O 1
ATOM 778 N N . VAL A 1 99 ? -7.517 3.831 1.292 1.00 96.56 99 VAL A N 1
ATOM 779 C CA . VAL A 1 99 ? -8.321 4.706 2.151 1.00 96.56 99 VAL A CA 1
ATOM 780 C C . VAL A 1 99 ? -9.013 5.802 1.345 1.00 96.56 99 VAL A C 1
ATOM 782 O O . VAL A 1 99 ? -8.424 6.412 0.451 1.00 96.56 99 VAL A O 1
ATOM 785 N N . ASN A 1 100 ? -10.263 6.099 1.696 1.00 95.50 100 ASN A N 1
ATOM 786 C CA . ASN A 1 100 ? -11.024 7.218 1.148 1.00 95.50 100 ASN A CA 1
ATOM 787 C C . ASN A 1 100 ? -11.899 7.834 2.250 1.00 95.50 100 ASN A C 1
ATOM 789 O O . ASN A 1 100 ? -12.589 7.110 2.962 1.00 95.50 100 ASN A O 1
ATOM 793 N N . LYS A 1 101 ? -11.879 9.166 2.391 1.00 93.69 101 LYS A N 1
ATOM 794 C CA . LYS A 1 101 ? -12.650 9.923 3.404 1.00 93.69 101 LYS A CA 1
ATOM 795 C C . LYS A 1 101 ? -12.500 9.402 4.851 1.00 93.69 101 LYS A C 1
ATOM 797 O O . LYS A 1 101 ? -13.468 9.418 5.606 1.00 93.69 101 LYS A O 1
ATOM 802 N N . GLY A 1 102 ? -11.310 8.941 5.244 1.00 94.06 102 GLY A N 1
ATOM 803 C CA . GLY A 1 102 ? -11.057 8.399 6.584 1.00 94.06 102 GLY A CA 1
ATOM 804 C C . GLY A 1 102 ? -11.392 6.914 6.779 1.00 94.06 102 GLY A C 1
ATOM 805 O O . GLY A 1 102 ? -11.107 6.374 7.848 1.00 94.06 102 GLY A O 1
ATOM 806 N N . GLU A 1 103 ? -11.955 6.239 5.774 1.00 93.56 103 GLU A N 1
ATOM 807 C CA . GLU A 1 103 ? -12.407 4.843 5.847 1.00 93.56 103 GLU A CA 1
ATOM 808 C C . GLU A 1 103 ? -11.530 3.907 5.001 1.00 93.56 103 GLU A C 1
ATOM 810 O O . GLU A 1 103 ? -11.110 4.255 3.893 1.00 93.56 103 GLU A O 1
ATOM 815 N N . LEU A 1 104 ? -11.303 2.689 5.502 1.00 94.06 104 LEU A N 1
ATOM 816 C CA . LEU A 1 104 ? -10.737 1.569 4.748 1.00 94.06 104 LEU A CA 1
ATOM 817 C C . LEU A 1 104 ? -11.718 1.137 3.648 1.00 94.06 104 LEU A C 1
ATOM 819 O O . LEU A 1 104 ? -12.764 0.560 3.935 1.00 94.06 104 LEU A O 1
ATOM 823 N N . ILE A 1 105 ? -11.353 1.370 2.389 1.00 94.62 105 ILE A N 1
ATOM 824 C CA . ILE A 1 105 ? -12.161 0.996 1.214 1.00 94.62 105 ILE A CA 1
ATOM 825 C C . ILE A 1 105 ? -11.623 -0.224 0.465 1.00 94.62 105 ILE A C 1
ATOM 827 O O . ILE A 1 105 ? -12.258 -0.699 -0.474 1.00 94.62 105 ILE A O 1
ATOM 831 N N . GLY A 1 106 ? -10.452 -0.723 0.852 1.00 94.38 106 GLY A N 1
ATOM 832 C CA . GLY A 1 106 ? -9.835 -1.879 0.225 1.00 94.38 106 GLY A CA 1
ATOM 833 C C . GLY A 1 106 ? -8.447 -2.181 0.771 1.00 94.38 106 GLY A C 1
ATOM 834 O O . GLY A 1 106 ? -7.862 -1.417 1.541 1.00 94.38 106 GLY A O 1
ATOM 835 N N . THR A 1 107 ? -7.898 -3.295 0.317 1.00 96.06 107 THR A N 1
ATOM 836 C CA . THR A 1 107 ? -6.466 -3.597 0.409 1.00 96.06 107 THR A CA 1
ATOM 837 C C . THR A 1 107 ? -5.927 -3.867 -0.987 1.00 96.06 107 THR A C 1
ATOM 839 O O . THR A 1 107 ? -6.674 -3.906 -1.965 1.00 96.06 107 THR A O 1
ATOM 842 N N . GLY A 1 108 ? -4.622 -4.054 -1.100 1.00 95.31 108 GLY A N 1
ATOM 843 C CA . GLY A 1 108 ? -4.019 -4.556 -2.316 1.00 95.31 108 GLY A CA 1
ATOM 844 C C . GLY A 1 108 ? -2.791 -5.406 -2.045 1.00 95.31 108 GLY A C 1
ATOM 845 O O . GLY A 1 108 ? -2.268 -5.441 -0.930 1.00 95.31 108 GLY A O 1
ATOM 846 N N . PHE A 1 109 ? -2.354 -6.108 -3.084 1.00 94.88 109 PHE A N 1
ATOM 847 C CA . PHE A 1 109 ? -1.170 -6.955 -3.072 1.00 94.88 109 PHE A CA 1
ATOM 848 C C . PHE A 1 109 ? -0.216 -6.509 -4.182 1.00 94.88 109 PHE A C 1
ATOM 850 O O . PHE A 1 109 ? -0.602 -6.499 -5.349 1.00 94.88 109 PHE A O 1
ATOM 857 N N . MET A 1 110 ? 1.013 -6.135 -3.831 1.00 93.25 110 MET A N 1
ATOM 858 C CA . MET A 1 110 ? 2.063 -5.682 -4.747 1.00 93.25 110 MET A CA 1
ATOM 859 C C . MET A 1 110 ? 3.224 -6.679 -4.764 1.00 93.25 110 MET A C 1
ATOM 861 O O . MET A 1 110 ? 3.889 -6.870 -3.745 1.00 93.25 110 MET A O 1
ATOM 865 N N . MET A 1 111 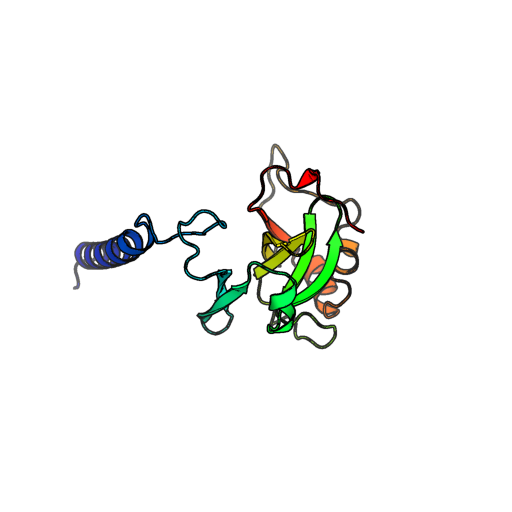? 3.511 -7.256 -5.932 1.00 91.69 111 MET A N 1
ATOM 866 C CA . MET A 1 111 ? 4.657 -8.141 -6.160 1.00 91.69 111 MET A CA 1
ATOM 867 C C . MET A 1 111 ? 5.525 -7.649 -7.322 1.00 91.69 111 MET A C 1
ATOM 869 O O . MET A 1 111 ? 5.019 -7.106 -8.304 1.00 91.69 111 MET A O 1
ATOM 873 N N . PHE A 1 112 ? 6.830 -7.902 -7.240 1.00 91.62 112 PHE A N 1
ATOM 874 C CA . PHE A 1 112 ? 7.739 -7.742 -8.372 1.00 91.62 112 PHE A CA 1
ATOM 875 C C . PHE A 1 112 ? 7.731 -9.004 -9.238 1.00 91.62 112 PHE A C 1
ATOM 877 O O . PHE A 1 112 ? 7.788 -10.121 -8.723 1.00 91.62 112 PHE A O 1
ATOM 884 N N . GLY A 1 113 ? 7.648 -8.826 -10.554 1.00 90.69 113 GLY A N 1
ATOM 885 C CA . GLY A 1 113 ? 7.542 -9.913 -11.522 1.00 90.69 113 GLY A CA 1
ATOM 886 C C . GLY A 1 113 ? 6.761 -9.531 -12.780 1.00 90.69 113 GLY A C 1
ATOM 887 O O . GLY A 1 113 ? 6.203 -8.440 -12.891 1.00 90.69 113 GLY A O 1
ATOM 888 N N . LYS A 1 114 ? 6.708 -10.462 -13.736 1.00 87.38 114 LYS A N 1
ATOM 889 C CA . LYS A 1 114 ? 5.966 -10.351 -15.001 1.00 87.38 114 LYS A CA 1
ATOM 890 C C . LYS A 1 114 ? 4.998 -11.526 -15.118 1.00 87.38 114 LYS A C 1
ATOM 892 O O . LYS A 1 114 ? 5.381 -12.671 -14.882 1.00 87.38 114 LYS A O 1
ATOM 897 N N . LEU A 1 115 ? 3.749 -11.246 -15.485 1.00 84.12 115 LEU A N 1
ATOM 898 C CA . LEU A 1 115 ? 2.763 -12.284 -15.791 1.00 84.12 115 LEU A CA 1
ATOM 899 C C . LEU A 1 115 ? 3.050 -12.916 -17.161 1.00 84.12 115 LEU A C 1
ATOM 901 O O . LEU A 1 115 ? 3.677 -12.305 -18.028 1.00 84.12 115 LEU A O 1
ATOM 905 N N . ALA A 1 116 ? 2.577 -14.146 -17.369 1.00 83.62 116 ALA A N 1
ATOM 906 C CA . ALA A 1 116 ? 2.693 -14.813 -18.663 1.00 83.62 116 ALA A CA 1
ATOM 907 C C . ALA A 1 116 ? 1.894 -14.046 -19.747 1.00 83.62 116 ALA A C 1
ATOM 909 O O . ALA A 1 116 ? 0.740 -13.689 -19.485 1.00 83.62 116 ALA A O 1
ATOM 910 N N . PRO A 1 117 ? 2.450 -13.817 -20.958 1.00 76.62 117 PRO A N 1
ATOM 911 C CA . PRO A 1 117 ? 1.782 -13.036 -22.000 1.00 76.62 117 PRO A CA 1
ATOM 912 C C . PRO A 1 117 ? 0.412 -13.597 -22.403 1.00 76.62 117 PRO A C 1
ATOM 914 O O . PRO A 1 117 ? 0.302 -14.731 -22.882 1.00 76.62 117 PRO A O 1
ATOM 917 N N . GLN A 1 118 ? -0.632 -12.780 -22.258 1.00 75.12 118 GLN A N 1
ATOM 918 C CA . GLN A 1 118 ? -1.989 -13.120 -22.683 1.00 75.12 118 GLN A CA 1
ATOM 919 C C . GLN A 1 118 ? -2.139 -12.891 -24.191 1.00 75.12 118 GLN A C 1
ATOM 921 O O . GLN A 1 118 ? -1.857 -11.811 -24.701 1.00 75.12 118 GLN A O 1
ATOM 926 N N . LYS A 1 119 ? -2.570 -13.919 -24.931 1.00 75.19 119 LYS A N 1
ATOM 927 C CA . LYS A 1 119 ? -2.534 -13.912 -26.409 1.00 75.19 119 LYS A CA 1
ATOM 928 C C . LYS A 1 119 ? -3.693 -13.183 -27.096 1.00 75.19 119 LYS A C 1
ATOM 930 O O . LYS A 1 119 ? -3.634 -12.988 -28.305 1.00 75.19 119 LYS A O 1
ATOM 935 N N . THR A 1 120 ? -4.769 -12.871 -26.374 1.00 78.19 120 THR A N 1
ATOM 936 C CA . THR A 1 120 ? -6.066 -12.500 -26.979 1.00 78.19 120 THR A CA 1
ATOM 937 C C . THR A 1 120 ? -6.712 -11.250 -26.393 1.00 78.19 120 THR A C 1
ATOM 939 O O . THR A 1 120 ? -7.547 -10.642 -27.058 1.00 78.19 120 THR A O 1
ATOM 942 N N . ARG A 1 121 ? -6.371 -10.877 -25.157 1.00 78.25 121 ARG A N 1
ATOM 943 C CA . ARG A 1 121 ? -6.935 -9.730 -24.444 1.00 78.25 121 ARG A CA 1
ATOM 944 C C . ARG A 1 121 ? -6.051 -9.380 -23.250 1.00 78.25 121 ARG A C 1
ATOM 946 O O . ARG A 1 121 ? -5.599 -10.290 -22.557 1.00 78.25 121 ARG A O 1
ATOM 953 N N . ASP A 1 122 ? -5.898 -8.086 -22.983 1.00 77.81 122 ASP A N 1
ATOM 954 C CA . ASP A 1 122 ? -5.416 -7.619 -21.686 1.00 77.81 122 ASP A CA 1
ATOM 955 C C . ASP A 1 122 ? -6.562 -7.488 -20.666 1.00 77.81 122 ASP A C 1
ATOM 957 O O . ASP A 1 122 ? -7.710 -7.160 -20.998 1.00 77.81 122 ASP A O 1
ATOM 961 N N . TRP A 1 123 ? -6.230 -7.780 -19.417 1.00 81.50 123 TRP A N 1
ATOM 962 C CA . TRP A 1 123 ? -7.116 -7.752 -18.256 1.00 81.50 123 TRP A CA 1
ATOM 963 C C . TRP A 1 123 ? -6.588 -6.834 -17.147 1.00 81.50 123 TRP A C 1
ATOM 965 O O . TRP A 1 123 ? -7.260 -6.679 -16.131 1.00 81.50 123 TRP A O 1
ATOM 975 N N . PHE A 1 124 ? -5.410 -6.234 -17.340 1.00 84.19 124 PHE A N 1
ATOM 976 C CA . PHE A 1 124 ? -4.739 -5.378 -16.373 1.00 84.19 124 PHE A CA 1
ATOM 977 C C . PHE A 1 124 ? -4.768 -3.915 -16.815 1.00 84.19 124 PHE A C 1
ATOM 979 O O . PHE A 1 124 ? -4.844 -3.587 -18.000 1.00 84.19 124 PHE A O 1
ATOM 986 N N . GLU A 1 125 ? -4.690 -3.020 -15.838 1.00 77.69 125 GLU A N 1
ATOM 987 C CA . GLU A 1 125 ? -4.512 -1.592 -16.076 1.00 77.69 125 GLU A CA 1
ATOM 988 C C . GLU A 1 125 ? -3.049 -1.337 -16.463 1.00 77.69 125 GLU A C 1
ATOM 990 O O . GLU A 1 125 ? -2.186 -1.206 -15.597 1.00 77.69 125 GLU A O 1
ATOM 995 N N . ILE A 1 126 ? -2.752 -1.285 -17.766 1.00 77.81 126 ILE A N 1
ATOM 996 C CA . ILE A 1 126 ? -1.449 -0.808 -18.248 1.00 77.81 126 ILE A CA 1
ATOM 997 C C . ILE A 1 126 ? -1.443 0.732 -18.208 1.00 77.81 126 ILE A C 1
ATOM 999 O O . ILE A 1 126 ? -2.234 1.358 -18.920 1.00 77.81 126 ILE A O 1
ATOM 1003 N N . PRO A 1 127 ? -0.558 1.369 -17.419 1.00 70.69 127 PRO A N 1
ATOM 1004 C CA . PRO A 1 127 ? -0.400 2.820 -17.406 1.00 70.69 127 PRO A CA 1
ATOM 1005 C C . PRO A 1 127 ? 0.359 3.302 -18.650 1.00 70.69 127 PRO A C 1
ATOM 1007 O O . PRO A 1 127 ? 1.191 2.567 -19.182 1.00 70.69 127 PRO A O 1
ATOM 1010 N N . PRO A 1 128 ? 0.168 4.563 -19.079 1.00 66.38 128 PRO A N 1
ATOM 1011 C CA . PRO A 1 128 ? 0.915 5.134 -20.200 1.00 66.38 128 PRO A CA 1
ATOM 1012 C C . PRO A 1 128 ? 2.402 5.388 -19.891 1.00 66.38 128 PRO A C 1
ATOM 1014 O O . PRO A 1 128 ? 3.190 5.503 -20.825 1.00 66.38 128 PRO A O 1
ATOM 1017 N N . THR A 1 129 ? 2.790 5.471 -18.612 1.00 71.81 129 THR A N 1
ATOM 1018 C CA . THR A 1 129 ? 4.186 5.623 -18.154 1.00 71.81 129 THR A CA 1
ATOM 1019 C C . THR A 1 129 ? 4.501 4.654 -16.997 1.00 71.81 129 THR A C 1
ATOM 1021 O O . THR A 1 129 ? 4.561 5.065 -15.834 1.00 71.81 129 THR A O 1
ATOM 1024 N N . PRO A 1 130 ? 4.663 3.341 -17.271 1.00 66.44 130 PRO A N 1
ATOM 1025 C CA . PRO A 1 130 ? 4.876 2.317 -16.240 1.00 66.44 130 PRO A CA 1
ATOM 1026 C C . PRO A 1 130 ? 6.076 2.585 -15.322 1.00 66.44 130 PRO A C 1
ATOM 1028 O O . PRO A 1 130 ? 6.027 2.273 -14.135 1.00 66.44 130 PRO A O 1
ATOM 1031 N N . GLU A 1 131 ? 7.128 3.208 -15.850 1.00 66.81 131 GLU A N 1
ATOM 1032 C CA . GLU A 1 131 ? 8.366 3.546 -15.140 1.00 66.81 131 GLU A CA 1
ATOM 1033 C C . GLU A 1 131 ? 8.139 4.627 -14.071 1.00 66.81 131 GLU A C 1
ATOM 1035 O O . GLU A 1 131 ? 8.858 4.677 -13.077 1.00 66.81 131 GLU A O 1
ATOM 1040 N N . GLN A 1 132 ? 7.117 5.471 -14.254 1.00 70.25 132 GLN A N 1
ATOM 1041 C CA . GLN A 1 132 ? 6.755 6.558 -13.339 1.00 70.25 132 GLN A CA 1
ATOM 1042 C C . GLN A 1 132 ? 5.688 6.153 -12.312 1.00 70.25 132 GLN A C 1
ATOM 1044 O O . GLN A 1 132 ? 5.451 6.901 -11.363 1.00 70.25 132 GLN A O 1
ATOM 1049 N N . LEU A 1 133 ? 5.059 4.973 -12.443 1.00 73.69 133 LEU A N 1
ATOM 1050 C CA . LEU A 1 133 ? 4.102 4.479 -11.442 1.00 73.69 133 LEU A CA 1
ATOM 1051 C C . LEU A 1 133 ? 4.645 4.520 -10.006 1.00 73.69 133 LEU A C 1
ATOM 1053 O O . LEU A 1 133 ? 3.897 4.965 -9.134 1.00 73.69 133 LEU A O 1
ATOM 1057 N N . PRO A 1 134 ? 5.889 4.082 -9.712 1.00 74.19 134 PRO A N 1
ATOM 1058 C CA . PRO A 1 134 ? 6.385 4.102 -8.343 1.00 74.19 134 PRO A CA 1
ATOM 1059 C C . PRO A 1 134 ? 6.426 5.525 -7.779 1.00 74.19 134 PRO A C 1
ATOM 1061 O O . PRO A 1 134 ? 5.993 5.749 -6.657 1.00 74.19 134 PRO A O 1
ATOM 1064 N N . GLU A 1 135 ? 6.836 6.514 -8.572 1.00 76.06 135 GLU A N 1
ATOM 1065 C CA . GLU A 1 135 ? 6.868 7.917 -8.142 1.00 76.06 135 GLU A CA 1
ATOM 1066 C C . GLU A 1 135 ? 5.458 8.504 -7.957 1.00 76.06 135 GLU A C 1
ATOM 1068 O O . GLU A 1 135 ? 5.228 9.292 -7.041 1.00 76.06 135 GLU A O 1
ATOM 1073 N N . ILE A 1 136 ? 4.496 8.092 -8.791 1.00 83.50 136 ILE A N 1
ATOM 1074 C CA . ILE A 1 136 ? 3.104 8.563 -8.743 1.00 83.50 136 ILE A CA 1
ATOM 1075 C C . ILE A 1 136 ? 2.328 7.942 -7.570 1.00 83.50 136 ILE A C 1
ATOM 1077 O O . ILE A 1 136 ? 1.535 8.637 -6.934 1.00 83.50 136 ILE A O 1
ATOM 1081 N N . VAL A 1 137 ? 2.520 6.653 -7.278 1.00 88.50 137 VAL A N 1
ATOM 1082 C CA . VAL A 1 137 ? 1.738 5.907 -6.270 1.00 88.50 137 VAL A CA 1
ATOM 1083 C C . VAL A 1 137 ? 2.454 5.845 -4.916 1.00 88.50 137 VAL A C 1
ATOM 1085 O O . VAL A 1 137 ? 1.809 5.980 -3.873 1.00 88.50 137 VAL A O 1
ATOM 1088 N N . ILE A 1 138 ? 3.779 5.665 -4.928 1.00 92.94 138 ILE A N 1
ATOM 1089 C CA . ILE A 1 138 ? 4.652 5.458 -3.759 1.00 92.94 138 ILE A CA 1
ATOM 1090 C C . ILE A 1 138 ? 5.861 6.428 -3.732 1.00 92.94 138 ILE A C 1
ATOM 1092 O O . ILE A 1 138 ? 7.008 5.988 -3.653 1.00 92.94 138 ILE A O 1
ATOM 1096 N N . PRO A 1 139 ? 5.644 7.765 -3.739 1.00 93.19 139 PRO A N 1
ATOM 1097 C CA . PRO A 1 139 ? 6.707 8.789 -3.811 1.00 93.19 139 PRO A CA 1
ATOM 1098 C C . PRO A 1 139 ? 7.736 8.769 -2.663 1.00 93.19 139 PRO A C 1
ATOM 1100 O O . PRO A 1 139 ? 8.758 9.468 -2.727 1.00 93.19 139 PRO A O 1
ATOM 1103 N N . TYR A 1 140 ? 7.482 7.998 -1.600 1.00 95.56 140 TYR A N 1
ATOM 1104 C CA . TYR A 1 140 ? 8.394 7.791 -0.477 1.00 95.56 140 TYR A CA 1
ATOM 1105 C C . TYR A 1 140 ? 8.967 6.367 -0.410 1.00 95.56 140 TYR A C 1
ATOM 1107 O O . TYR A 1 140 ? 9.534 6.014 0.618 1.00 95.56 140 TYR A O 1
ATOM 1115 N N . ALA A 1 141 ? 8.850 5.562 -1.468 1.00 94.00 141 ALA A N 1
ATOM 1116 C CA . ALA A 1 141 ? 9.540 4.278 -1.586 1.00 94.00 141 ALA A CA 1
ATOM 1117 C C . ALA A 1 141 ? 11.072 4.443 -1.703 1.00 94.00 141 ALA A C 1
ATOM 1119 O O . ALA A 1 141 ? 11.548 5.498 -2.146 1.00 94.00 141 ALA A O 1
ATOM 1120 N N . PRO A 1 142 ? 11.863 3.420 -1.330 1.00 94.62 142 PRO A N 1
ATOM 1121 C CA . PRO A 1 142 ? 13.304 3.427 -1.545 1.00 94.62 142 PRO A CA 1
ATOM 1122 C C . PRO A 1 142 ? 13.634 3.228 -3.040 1.00 94.62 142 PRO A C 1
ATOM 1124 O O . PRO A 1 142 ? 12.889 2.531 -3.736 1.00 94.62 142 PRO A O 1
ATOM 1127 N N . PRO A 1 143 ? 14.743 3.799 -3.562 1.00 91.06 143 PRO A N 1
ATOM 1128 C CA . PRO A 1 143 ? 15.011 3.863 -5.008 1.00 91.06 143 PRO A CA 1
ATOM 1129 C C . PRO A 1 143 ? 14.961 2.517 -5.743 1.00 91.06 143 PRO A C 1
ATOM 1131 O O . PRO A 1 143 ? 14.474 2.451 -6.872 1.00 91.06 143 PRO A O 1
ATOM 1134 N N . CYS A 1 144 ? 15.365 1.432 -5.075 1.00 91.69 144 CYS A N 1
ATOM 1135 C CA . CYS A 1 144 ? 15.351 0.087 -5.643 1.00 91.69 144 CYS A CA 1
ATOM 1136 C C . CYS A 1 144 ? 13.951 -0.411 -6.061 1.00 91.69 144 CYS A C 1
ATOM 1138 O O . CYS A 1 144 ? 13.879 -1.332 -6.868 1.00 91.69 144 CYS A O 1
ATOM 1140 N N . PHE A 1 145 ? 12.840 0.213 -5.632 1.00 91.44 145 PHE A N 1
ATOM 1141 C CA . PHE A 1 145 ? 11.507 -0.087 -6.188 1.00 91.44 145 PHE A CA 1
ATOM 1142 C C . PHE A 1 145 ? 11.411 0.259 -7.680 1.00 91.44 145 PHE A C 1
ATOM 1144 O O . PHE A 1 145 ? 10.800 -0.499 -8.431 1.00 91.44 145 PHE A O 1
ATOM 1151 N N . GLY A 1 146 ? 12.024 1.361 -8.126 1.00 87.62 146 GLY A N 1
ATOM 1152 C CA . GLY A 1 146 ? 12.069 1.735 -9.544 1.00 87.62 146 GLY A CA 1
ATOM 1153 C C . GLY A 1 146 ? 12.939 0.772 -10.355 1.00 87.62 146 GLY A C 1
ATOM 1154 O O . GLY A 1 146 ? 12.511 0.258 -11.393 1.00 87.62 146 GLY A O 1
ATOM 1155 N N . ASP A 1 147 ? 14.122 0.443 -9.828 1.00 89.19 147 ASP A N 1
ATOM 1156 C CA . ASP A 1 147 ? 15.050 -0.516 -10.439 1.00 89.19 147 ASP A CA 1
ATOM 1157 C C . ASP A 1 147 ? 14.417 -1.911 -10.576 1.00 89.19 147 ASP A C 1
ATOM 1159 O O . ASP A 1 147 ? 14.517 -2.554 -11.627 1.00 89.19 147 ASP A O 1
ATOM 1163 N N . TRP A 1 148 ? 13.732 -2.381 -9.528 1.00 91.12 148 TRP A N 1
ATOM 1164 C CA . TRP A 1 148 ? 13.075 -3.688 -9.485 1.00 91.12 148 TRP A CA 1
ATOM 1165 C C . TRP A 1 148 ? 11.814 -3.723 -10.356 1.00 91.12 148 TRP A C 1
ATOM 1167 O O . TRP A 1 148 ? 11.615 -4.704 -11.074 1.00 91.12 148 TRP A O 1
ATOM 1177 N N . ALA A 1 149 ? 11.000 -2.660 -10.370 1.00 87.94 149 ALA A N 1
ATOM 1178 C CA . ALA A 1 149 ? 9.842 -2.555 -11.262 1.00 87.94 149 ALA A CA 1
ATOM 1179 C C . ALA A 1 149 ? 10.269 -2.579 -12.738 1.00 87.94 149 ALA A C 1
ATOM 1181 O O . ALA A 1 149 ? 9.665 -3.286 -13.543 1.00 87.94 149 ALA A O 1
ATOM 1182 N N . THR A 1 150 ? 11.360 -1.893 -13.085 1.00 86.12 150 THR A N 1
ATOM 1183 C CA . THR A 1 150 ? 11.926 -1.900 -14.444 1.00 86.12 150 THR A CA 1
ATOM 1184 C C . THR A 1 150 ? 12.487 -3.285 -14.805 1.00 86.12 150 THR A C 1
ATOM 1186 O O . THR A 1 150 ? 12.134 -3.881 -15.830 1.00 86.12 150 THR A O 1
ATOM 1189 N N . SER A 1 151 ? 13.325 -3.849 -13.929 1.00 89.50 151 SER A N 1
ATOM 1190 C CA . SER A 1 151 ? 14.041 -5.109 -14.178 1.00 89.50 151 SER A CA 1
ATOM 1191 C C . SER A 1 151 ? 13.105 -6.319 -14.179 1.00 89.50 151 SER A C 1
ATOM 1193 O O . SER A 1 151 ? 12.993 -7.049 -15.171 1.00 89.50 151 SER A O 1
ATOM 1195 N N . TYR A 1 152 ? 12.382 -6.529 -13.081 1.00 90.56 152 TYR A N 1
ATOM 1196 C CA . TYR A 1 152 ? 11.554 -7.714 -12.857 1.00 90.56 152 TYR A CA 1
ATOM 1197 C C . TYR A 1 152 ? 10.115 -7.532 -13.339 1.00 90.56 152 TYR A C 1
ATOM 1199 O O . TYR A 1 152 ? 9.469 -8.521 -13.675 1.00 90.56 152 TYR A O 1
ATOM 1207 N N . GLY A 1 153 ? 9.647 -6.288 -13.463 1.00 87.94 153 GLY A N 1
ATOM 1208 C CA . GLY A 1 153 ? 8.233 -5.948 -13.623 1.00 87.94 153 GLY A CA 1
ATOM 1209 C C . GLY A 1 153 ? 7.549 -5.720 -12.281 1.00 87.94 153 GLY A C 1
ATOM 1210 O O . GLY A 1 153 ? 8.091 -6.053 -11.225 1.00 87.94 153 GLY A O 1
ATOM 1211 N N . LEU A 1 154 ? 6.340 -5.173 -12.332 1.00 88.12 15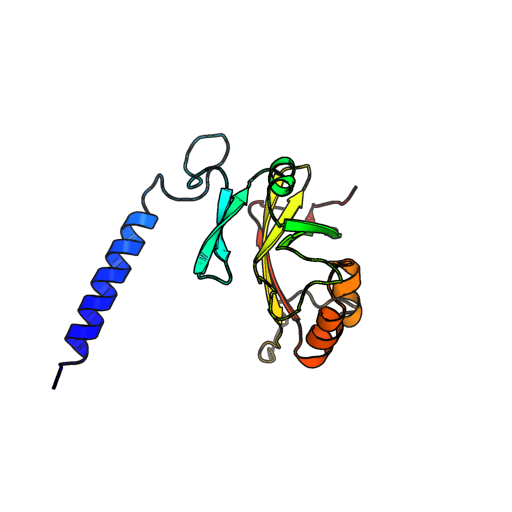4 LEU A N 1
ATOM 1212 C CA . LEU A 1 154 ? 5.498 -4.905 -11.174 1.00 88.12 154 LEU A CA 1
ATOM 1213 C C . LEU A 1 154 ? 4.080 -5.399 -11.471 1.00 88.12 154 LEU A C 1
ATOM 1215 O O . LEU A 1 154 ? 3.540 -5.122 -12.541 1.00 88.12 154 LEU A O 1
ATOM 1219 N N . VAL A 1 155 ? 3.478 -6.117 -10.526 1.00 89.69 155 VAL A N 1
ATOM 1220 C CA . VAL A 1 155 ? 2.084 -6.570 -10.596 1.00 89.69 155 VAL A CA 1
ATOM 1221 C C . VAL A 1 155 ? 1.382 -6.158 -9.311 1.00 89.69 155 VAL A C 1
ATOM 1223 O O . VAL A 1 155 ? 1.826 -6.501 -8.212 1.00 89.69 155 VAL A O 1
ATOM 1226 N N . THR A 1 156 ? 0.267 -5.448 -9.452 1.00 90.94 156 THR A N 1
ATOM 1227 C CA . THR A 1 156 ? -0.623 -5.088 -8.347 1.00 90.94 156 THR A CA 1
ATOM 1228 C C . THR A 1 156 ? -1.996 -5.732 -8.523 1.00 90.94 156 THR A C 1
ATOM 1230 O O . THR A 1 156 ? -2.502 -5.890 -9.633 1.00 90.94 156 THR A O 1
ATOM 1233 N N . LEU A 1 157 ? -2.606 -6.110 -7.402 1.00 93.00 157 LEU A N 1
ATOM 1234 C CA . LEU A 1 157 ? -4.005 -6.513 -7.304 1.00 93.00 157 LEU A CA 1
ATOM 1235 C C . LEU A 1 157 ? -4.692 -5.588 -6.302 1.00 93.00 157 LEU A C 1
ATOM 1237 O O . LEU A 1 157 ? -4.265 -5.527 -5.152 1.00 93.00 157 LEU A O 1
ATOM 1241 N N . HIS A 1 158 ? -5.760 -4.911 -6.717 1.00 93.81 158 HIS A N 1
ATOM 1242 C CA . HIS A 1 158 ? -6.617 -4.122 -5.833 1.00 93.81 158 HIS A CA 1
ATOM 1243 C C . HIS A 1 158 ? -7.831 -4.958 -5.398 1.00 93.81 158 HIS A C 1
ATOM 1245 O O . HIS A 1 158 ? -8.469 -5.609 -6.225 1.00 93.81 158 HIS A O 1
ATOM 1251 N N . ILE A 1 159 ? -8.146 -4.948 -4.102 1.00 94.44 159 ILE A N 1
ATOM 1252 C CA . ILE A 1 159 ? -9.233 -5.712 -3.478 1.00 94.44 159 ILE A CA 1
ATOM 1253 C C . ILE A 1 159 ? -10.126 -4.722 -2.726 1.00 94.44 159 ILE A C 1
ATOM 1255 O O . ILE A 1 159 ? -9.851 -4.365 -1.578 1.00 94.44 159 ILE A O 1
ATOM 1259 N N . TYR A 1 160 ? -11.179 -4.250 -3.390 1.00 93.19 160 TYR A N 1
ATOM 1260 C CA . TYR A 1 160 ? -12.101 -3.258 -2.839 1.00 93.19 160 TYR A CA 1
ATOM 1261 C C . TYR A 1 160 ? -13.186 -3.884 -1.956 1.00 93.19 160 TYR A C 1
ATOM 1263 O O . TYR A 1 160 ? -13.638 -5.005 -2.183 1.00 93.19 160 TYR A O 1
ATOM 1271 N N . TYR A 1 161 ? -13.620 -3.113 -0.961 1.00 91.38 161 TYR A N 1
ATOM 1272 C CA . TYR A 1 161 ? -14.728 -3.401 -0.043 1.00 91.38 161 TYR A CA 1
ATOM 1273 C C . TYR A 1 161 ? -15.909 -2.435 -0.263 1.00 91.38 161 TYR A C 1
ATOM 1275 O O . TYR A 1 161 ? -16.737 -2.243 0.625 1.00 91.38 161 TYR A O 1
ATOM 1283 N N . ILE A 1 162 ? -15.944 -1.793 -1.435 1.00 86.62 162 ILE A N 1
ATOM 1284 C CA . ILE A 1 162 ? -16.953 -0.829 -1.885 1.00 86.62 162 ILE A CA 1
ATOM 1285 C C . ILE A 1 162 ? -17.332 -1.128 -3.340 1.00 86.62 162 ILE A C 1
ATOM 1287 O O . ILE A 1 162 ? -16.503 -1.640 -4.093 1.00 86.62 162 ILE A O 1
ATOM 1291 N N . ASP A 1 163 ? -18.553 -0.773 -3.736 1.00 88.50 163 ASP A N 1
ATOM 1292 C CA . ASP A 1 163 ? -19.099 -1.136 -5.051 1.00 88.50 163 ASP A CA 1
ATOM 1293 C C . ASP A 1 163 ? -18.519 -0.305 -6.216 1.00 88.50 163 ASP A C 1
ATOM 1295 O O . ASP A 1 163 ? -18.274 -0.849 -7.288 1.00 88.50 163 ASP A O 1
ATOM 1299 N N 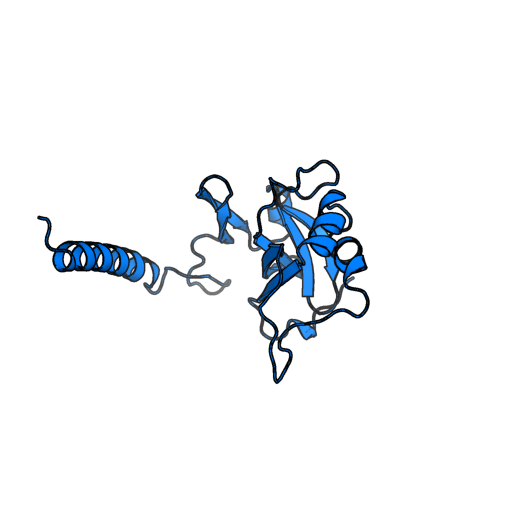. ASP A 1 164 ? -18.260 0.995 -6.001 1.00 90.00 164 ASP A N 1
ATOM 1300 C CA . ASP A 1 164 ? -17.889 1.974 -7.044 1.00 90.00 164 ASP A CA 1
ATOM 1301 C C . ASP A 1 164 ? -16.467 2.590 -6.874 1.00 90.00 164 ASP A C 1
ATOM 1303 O O . ASP A 1 164 ? -16.334 3.812 -6.704 1.00 90.00 164 ASP A O 1
ATOM 1307 N N . PRO A 1 165 ? -15.357 1.827 -6.923 1.00 88.81 165 PRO A N 1
ATOM 1308 C CA . PRO A 1 165 ? -14.011 2.396 -6.768 1.00 88.81 165 PRO A CA 1
ATOM 1309 C C . PRO A 1 165 ? -13.650 3.432 -7.855 1.00 88.81 165 PRO A C 1
ATOM 1311 O O . PRO A 1 165 ? -13.019 4.450 -7.568 1.00 88.81 165 PRO A O 1
ATOM 1314 N N . TRP A 1 166 ? -14.162 3.285 -9.082 1.00 90.94 166 TRP A N 1
ATOM 1315 C CA . TRP A 1 166 ? -13.994 4.267 -10.170 1.00 90.94 166 TRP A CA 1
ATOM 1316 C C . TRP A 1 166 ? -14.566 5.667 -9.864 1.00 90.94 166 TRP A C 1
ATOM 1318 O O . TRP A 1 166 ? -14.228 6.642 -10.544 1.00 90.94 166 TRP A O 1
ATOM 1328 N N . ASN A 1 167 ? -15.401 5.807 -8.830 1.00 92.81 167 ASN A N 1
ATOM 1329 C CA . ASN A 1 167 ? -15.934 7.092 -8.373 1.00 92.81 167 ASN A CA 1
ATOM 1330 C C . ASN A 1 167 ? -15.069 7.774 -7.290 1.00 92.81 167 ASN A C 1
ATOM 1332 O O . ASN A 1 167 ? -15.389 8.888 -6.870 1.00 92.81 167 ASN A O 1
ATOM 1336 N N . ILE A 1 168 ? -13.954 7.170 -6.856 1.00 93.38 168 ILE A N 1
ATOM 1337 C CA . ILE A 1 168 ? -13.038 7.778 -5.877 1.00 93.38 168 ILE A CA 1
ATOM 1338 C C . ILE A 1 168 ? -12.353 9.020 -6.467 1.00 93.38 168 ILE A C 1
ATOM 1340 O O . ILE A 1 168 ? -11.819 9.002 -7.580 1.00 93.38 168 ILE A O 1
ATOM 1344 N N . ARG A 1 169 ? -12.323 10.110 -5.695 1.00 91.56 169 ARG A N 1
ATOM 1345 C CA . ARG A 1 169 ? -11.640 11.365 -6.030 1.00 91.56 169 ARG A CA 1
ATOM 1346 C C . ARG A 1 169 ? -10.711 11.752 -4.885 1.00 91.56 169 ARG A C 1
ATOM 1348 O O . ARG A 1 169 ? -11.108 11.662 -3.726 1.00 91.56 169 ARG A O 1
ATOM 1355 N N . CYS A 1 170 ? -9.503 12.180 -5.228 1.00 88.75 170 CYS A N 1
ATOM 1356 C CA . CYS A 1 170 ? -8.564 12.772 -4.281 1.00 88.75 170 CYS A CA 1
ATOM 1357 C C . CYS A 1 170 ? -8.948 14.230 -3.986 1.00 88.75 170 CYS A C 1
ATOM 1359 O O . CYS A 1 170 ? -9.672 14.847 -4.773 1.00 88.75 170 CYS A O 1
ATOM 1361 N N . GLN A 1 171 ? -8.491 14.738 -2.842 1.00 74.94 171 GLN A N 1
ATOM 1362 C CA . GLN A 1 171 ? -8.761 16.078 -2.311 1.00 74.94 171 GLN A CA 1
ATOM 1363 C C . GLN A 1 171 ? -7.438 16.755 -1.951 1.00 74.94 171 GLN A C 1
ATOM 1365 O O . GLN A 1 171 ? -6.535 16.010 -1.508 1.00 74.94 171 GLN A O 1
#